Protein AF-A0A9N9NVL4-F1 (afdb_monomer)

Organism: NCBI:txid94023

Foldseek 3Di:
DLVLDLVSPPPDDDDDPDVVVVVVVVVVNLVNDDDDKDKDAQDQFDDDPVPPPVVRVVDDSVNVQVDPDPPGDHRMDIDD

Solvent-accessible surface area (backbone atoms only — not comparable to full-atom values): 5420 Å² total; per-residue (Å²): 126,71,89,80,40,66,79,70,50,74,87,55,88,87,86,68,99,44,70,74,58,46,52,55,50,52,54,52,49,61,71,68,50,85,80,71,77,48,77,47,69,60,76,90,75,70,87,60,94,80,72,55,70,73,61,52,71,72,55,55,65,68,58,64,48,64,54,86,52,91,93,57,74,55,41,62,46,76,47,118

Radius of gyration: 17.56 Å; Cα contacts (8 Å, |Δi|>4): 48; chains: 1; bounding box: 38×27×45 Å

Secondary structure (DSSP, 8-state):
-GGG-HHHHHT-----S-HHHHHHHHHHHHHHSSSPPEEEES-SS---TT--HHHHTSS-HHHHHH---TTSPPSEEEE-

Mean predicted aligned error: 10.08 Å

Sequence (80 aa):
ENSDNMNYMIDRAILTPKNDKVKKISDLIMNWLPGEVYTYYSTDSIGLEDGNVKQSQLYFLEFLRSLKICGLPPDKLKLK

pLDDT: mean 76.49, std 11.09, range [49.56, 90.69]

Structure (mmCIF, N/CA/C/O backbone):
data_AF-A0A9N9NVL4-F1
#
_entry.id   AF-A0A9N9NVL4-F1
#
loop_
_atom_site.group_PDB
_atom_site.id
_atom_site.type_symbol
_atom_site.label_atom_id
_atom_site.label_alt_id
_atom_site.label_comp_id
_atom_site.label_asym_id
_atom_site.label_entity_id
_atom_site.label_seq_id
_atom_site.pdbx_PDB_ins_code
_atom_site.Cartn_x
_atom_site.Cartn_y
_atom_site.Cartn_z
_atom_site.occupancy
_atom_site.B_iso_or_equiv
_atom_site.auth_seq_id
_atom_site.auth_comp_id
_atom_site.auth_asym_id
_atom_site.auth_atom_id
_atom_site.pdbx_PDB_model_num
ATOM 1 N N . GLU A 1 1 ? 14.248 -13.547 -15.721 1.00 49.56 1 GLU A N 1
ATOM 2 C CA . GLU A 1 1 ? 14.802 -12.540 -16.654 1.00 49.56 1 GLU A CA 1
ATOM 3 C C . GLU A 1 1 ? 13.960 -11.265 -16.757 1.00 49.56 1 GLU A C 1
ATOM 5 O O . GLU A 1 1 ? 14.535 -10.203 -16.604 1.00 49.56 1 GLU A O 1
ATOM 10 N N . ASN A 1 2 ? 12.626 -11.303 -16.895 1.00 58.34 2 ASN A N 1
ATOM 11 C CA . ASN A 1 2 ? 11.817 -10.060 -16.911 1.00 58.34 2 ASN A CA 1
ATOM 12 C C . ASN A 1 2 ? 11.415 -9.501 -15.535 1.00 58.34 2 ASN A C 1
ATOM 14 O O . ASN A 1 2 ? 10.943 -8.371 -15.457 1.00 58.34 2 ASN A O 1
ATOM 18 N N . SER A 1 3 ? 11.562 -10.279 -14.460 1.00 58.44 3 SER A N 1
ATOM 19 C CA . SER A 1 3 ? 11.189 -9.859 -13.104 1.00 58.44 3 SER A CA 1
ATOM 20 C C . SER A 1 3 ? 12.076 -8.763 -12.544 1.00 58.44 3 SER A C 1
ATOM 22 O O . SER A 1 3 ? 11.615 -8.116 -11.621 1.00 58.44 3 SER A O 1
ATOM 24 N N . ASP A 1 4 ? 13.294 -8.587 -13.080 1.00 63.31 4 ASP A N 1
ATOM 25 C CA . ASP A 1 4 ? 14.285 -7.641 -12.559 1.00 63.31 4 ASP A CA 1
ATOM 26 C C . ASP A 1 4 ? 14.387 -6.329 -13.360 1.00 63.31 4 ASP A C 1
ATOM 28 O O . ASP A 1 4 ? 15.084 -5.391 -12.978 1.00 63.31 4 ASP A O 1
ATOM 32 N N . ASN A 1 5 ? 13.653 -6.229 -14.471 1.00 73.12 5 ASN A N 1
ATOM 33 C CA . ASN A 1 5 ? 13.643 -5.034 -15.303 1.00 73.12 5 ASN A CA 1
ATOM 34 C C . ASN A 1 5 ? 12.497 -4.099 -14.890 1.00 73.12 5 ASN A C 1
ATOM 36 O O . ASN A 1 5 ? 11.336 -4.334 -15.214 1.00 73.12 5 ASN A O 1
ATOM 40 N N . MET A 1 6 ? 12.817 -3.011 -14.192 1.00 71.56 6 MET A N 1
ATOM 41 C CA . MET A 1 6 ? 11.818 -2.029 -13.762 1.00 71.56 6 MET A CA 1
ATOM 42 C C . MET A 1 6 ? 11.078 -1.384 -14.945 1.00 71.56 6 MET A C 1
ATOM 44 O O . MET A 1 6 ? 9.856 -1.255 -14.902 1.00 71.56 6 MET A O 1
ATOM 48 N N . ASN A 1 7 ? 11.786 -1.063 -16.035 1.00 77.69 7 ASN A N 1
ATOM 49 C CA . ASN A 1 7 ? 11.179 -0.478 -17.238 1.00 77.69 7 ASN A CA 1
ATOM 50 C C . ASN A 1 7 ? 10.158 -1.421 -17.884 1.00 77.69 7 ASN A C 1
ATOM 52 O O . ASN A 1 7 ? 9.208 -0.973 -18.514 1.00 77.69 7 ASN A O 1
ATOM 56 N N . TYR A 1 8 ? 10.308 -2.733 -17.686 1.00 78.44 8 TYR A N 1
ATOM 57 C CA . TYR A 1 8 ? 9.336 -3.710 -18.162 1.00 78.44 8 TYR A CA 1
ATOM 58 C C . TYR A 1 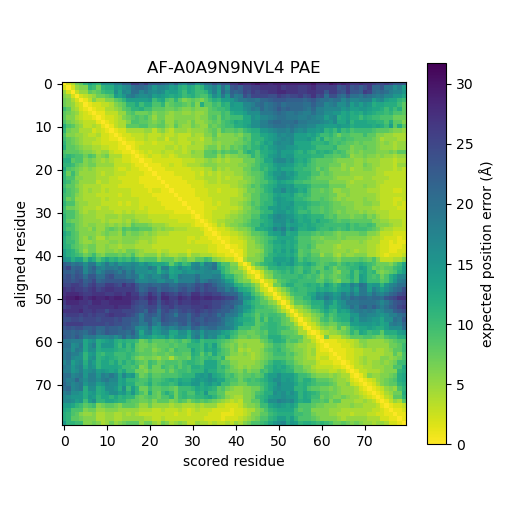8 ? 7.981 -3.603 -17.441 1.00 78.44 8 TYR A C 1
ATOM 60 O O . TYR A 1 8 ? 6.964 -3.993 -18.020 1.00 78.44 8 TYR A O 1
ATOM 68 N N . MET A 1 9 ? 7.950 -3.098 -16.200 1.00 76.75 9 MET A N 1
ATOM 69 C CA . MET A 1 9 ? 6.732 -3.013 -15.385 1.00 76.75 9 MET A CA 1
ATOM 70 C C . MET A 1 9 ? 5.984 -1.680 -15.502 1.00 76.75 9 MET A C 1
ATOM 72 O O . MET A 1 9 ? 4.780 -1.673 -15.262 1.00 76.75 9 MET A O 1
ATOM 76 N N . ILE A 1 10 ? 6.655 -0.588 -15.887 1.00 79.56 10 ILE A N 1
ATOM 77 C CA . ILE A 1 10 ? 6.074 0.771 -15.901 1.00 79.56 10 ILE A CA 1
ATOM 78 C C . ILE A 1 10 ? 4.829 0.864 -16.802 1.00 79.56 10 ILE A C 1
ATOM 80 O O . ILE A 1 10 ? 3.842 1.481 -16.413 1.00 79.56 10 ILE A O 1
ATOM 84 N N . ASP A 1 11 ? 4.825 0.176 -17.945 1.00 82.69 11 ASP A N 1
ATOM 85 C CA . ASP A 1 11 ? 3.735 0.262 -18.931 1.00 82.69 11 ASP A CA 1
ATOM 86 C C . ASP A 1 11 ? 2.671 -0.843 -18.789 1.00 82.69 11 ASP A C 1
ATOM 88 O O . ASP A 1 11 ? 1.888 -1.091 -19.711 1.00 82.69 11 ASP A O 1
ATOM 92 N N . ARG A 1 12 ? 2.639 -1.569 -17.662 1.00 83.50 12 ARG A N 1
ATOM 93 C CA . ARG A 1 12 ? 1.770 -2.748 -17.501 1.00 83.50 12 ARG A CA 1
ATOM 94 C C . ARG A 1 12 ? 0.794 -2.614 -16.343 1.00 83.50 12 ARG A C 1
ATOM 96 O O . ARG A 1 12 ? 1.159 -2.272 -15.225 1.00 83.50 12 ARG A O 1
ATOM 103 N N . ALA A 1 13 ? -0.445 -3.032 -16.592 1.00 86.19 13 ALA A N 1
ATOM 104 C CA . ALA A 1 13 ? -1.435 -3.257 -15.547 1.00 86.19 13 ALA A CA 1
ATOM 105 C C . ALA A 1 13 ? -1.371 -4.708 -15.046 1.00 86.19 13 ALA A C 1
ATOM 107 O O . ALA A 1 13 ? -1.386 -5.651 -15.840 1.00 86.19 13 ALA A O 1
ATOM 108 N N . ILE A 1 14 ? -1.351 -4.895 -13.724 1.00 85.94 14 ILE A N 1
ATOM 109 C CA . ILE A 1 14 ? -1.478 -6.215 -13.095 1.00 85.94 14 ILE A CA 1
ATOM 110 C C . ILE A 1 14 ? -2.896 -6.359 -12.550 1.00 85.94 14 ILE A C 1
ATOM 112 O O . ILE A 1 14 ? -3.298 -5.660 -11.622 1.00 85.94 14 ILE A O 1
ATOM 116 N N . LEU A 1 15 ? -3.648 -7.297 -13.119 1.00 89.19 15 LEU A N 1
ATOM 117 C CA . LEU A 1 15 ? -5.025 -7.588 -12.736 1.00 89.19 15 LEU A CA 1
ATOM 118 C C . LEU A 1 15 ? -5.057 -8.868 -11.905 1.00 89.19 15 LEU A C 1
ATOM 120 O O . LEU A 1 15 ? -4.551 -9.907 -12.328 1.00 89.19 15 LEU A O 1
ATOM 124 N N . THR A 1 16 ? -5.676 -8.812 -10.726 1.00 89.62 16 THR A N 1
ATOM 125 C CA . THR A 1 16 ? -5.957 -10.017 -9.938 1.00 89.62 16 THR A CA 1
ATOM 126 C C . THR A 1 16 ? -7.408 -10.009 -9.466 1.00 89.62 16 THR A C 1
ATOM 128 O O . THR A 1 16 ? -7.941 -8.939 -9.178 1.00 89.62 16 THR A O 1
ATOM 131 N N . PRO A 1 17 ? -8.055 -11.181 -9.346 1.00 88.88 17 PRO A N 1
ATOM 132 C CA . PRO A 1 17 ? -9.464 -11.260 -8.963 1.00 88.88 17 PRO A CA 1
ATOM 133 C C . PRO A 1 17 ? -9.723 -10.931 -7.485 1.00 88.88 17 PRO A C 1
ATOM 135 O O . PRO A 1 17 ? -10.879 -10.831 -7.087 1.00 88.88 17 PRO A O 1
ATOM 138 N N . LYS A 1 18 ? -8.681 -10.801 -6.648 1.00 90.44 18 LYS A N 1
ATOM 139 C CA . LYS A 1 18 ? -8.835 -10.534 -5.214 1.00 90.44 18 LYS A CA 1
ATOM 140 C C . LYS A 1 18 ? -7.933 -9.397 -4.731 1.00 90.44 18 LYS A C 1
ATOM 142 O O . LYS A 1 18 ? -6.722 -9.408 -4.948 1.00 90.44 18 LYS A O 1
ATOM 147 N N . ASN A 1 19 ? -8.514 -8.471 -3.971 1.00 84.62 19 ASN A N 1
ATOM 148 C CA . ASN A 1 19 ? -7.823 -7.285 -3.448 1.00 84.62 19 ASN A CA 1
ATOM 149 C C . ASN A 1 19 ? -6.685 -7.610 -2.462 1.00 84.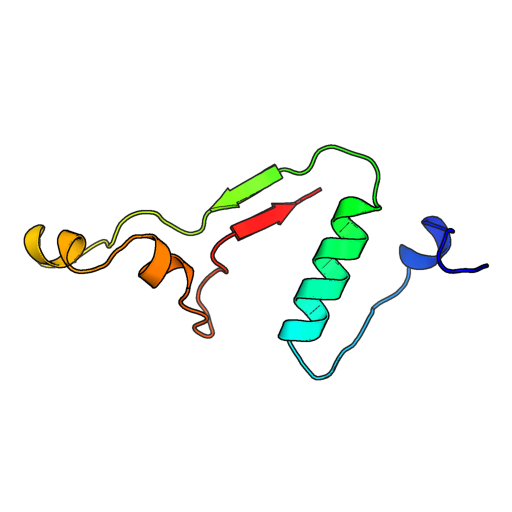62 19 ASN A C 1
ATOM 151 O O . ASN A 1 19 ? -5.733 -6.842 -2.336 1.00 84.62 19 ASN A O 1
ATOM 155 N N . ASP A 1 20 ? -6.743 -8.751 -1.768 1.00 86.12 20 ASP A N 1
ATOM 156 C CA . ASP A 1 20 ? -5.663 -9.210 -0.885 1.00 86.12 20 ASP A CA 1
ATOM 157 C C . ASP A 1 20 ? -4.381 -9.534 -1.668 1.00 86.12 20 ASP A C 1
ATOM 159 O O . ASP A 1 20 ? -3.276 -9.267 -1.188 1.00 86.12 20 ASP A O 1
ATOM 163 N N . LYS A 1 21 ? -4.520 -10.073 -2.885 1.00 88.88 21 LYS A N 1
ATOM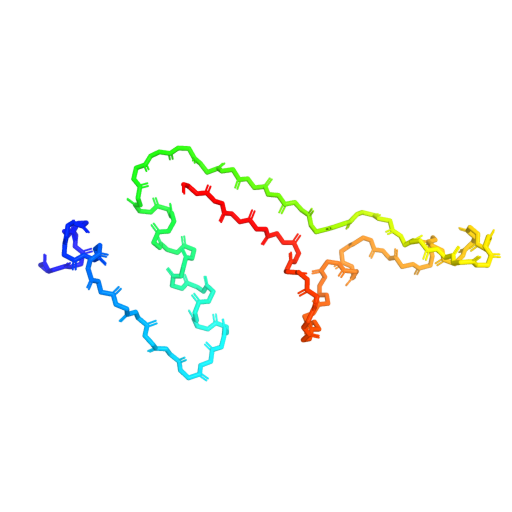 164 C CA . LYS A 1 21 ? -3.403 -10.326 -3.799 1.00 88.88 21 LYS A CA 1
ATOM 165 C C . LYS A 1 21 ? -2.880 -9.030 -4.406 1.00 88.88 21 LYS A C 1
ATOM 167 O O . LYS A 1 21 ? -1.665 -8.845 -4.396 1.00 88.88 21 LYS A O 1
ATOM 172 N N . VAL A 1 22 ? -3.769 -8.119 -4.820 1.00 87.50 22 VAL A N 1
ATOM 173 C CA . VAL A 1 22 ? -3.382 -6.770 -5.280 1.00 87.50 22 VAL A CA 1
ATOM 174 C C . VAL A 1 22 ? -2.496 -6.086 -4.243 1.00 87.50 22 VAL A C 1
ATOM 176 O O . VAL A 1 22 ? -1.406 -5.638 -4.579 1.00 87.50 22 VAL A O 1
ATOM 179 N N . LYS A 1 23 ? -2.902 -6.083 -2.965 1.00 85.88 23 LYS A N 1
ATOM 180 C CA . LYS A 1 23 ? -2.140 -5.411 -1.903 1.00 85.88 23 LYS A CA 1
ATOM 181 C C . LYS A 1 23 ? -0.714 -5.955 -1.764 1.00 85.88 23 LYS A C 1
ATOM 183 O O . LYS A 1 23 ? 0.228 -5.175 -1.684 1.00 85.88 23 LYS A O 1
ATOM 188 N N . LYS A 1 24 ? -0.549 -7.283 -1.795 1.00 88.56 24 LYS A N 1
ATOM 189 C CA . LYS A 1 24 ? 0.775 -7.930 -1.734 1.00 88.56 24 LYS A CA 1
ATOM 190 C C . LYS A 1 24 ? 1.657 -7.544 -2.920 1.00 88.56 24 LYS A C 1
ATOM 192 O O . LYS A 1 24 ? 2.839 -7.289 -2.731 1.00 88.56 24 LYS A O 1
ATOM 197 N N . ILE A 1 25 ? 1.086 -7.500 -4.123 1.00 89.12 25 ILE A N 1
ATOM 198 C CA . ILE A 1 25 ? 1.821 -7.147 -5.342 1.00 89.12 25 ILE A CA 1
ATOM 199 C C . ILE A 1 25 ? 2.204 -5.663 -5.329 1.00 89.12 25 ILE A C 1
ATOM 201 O O . ILE A 1 25 ? 3.363 -5.345 -5.575 1.00 89.12 25 ILE A O 1
ATOM 205 N N . SER A 1 26 ? 1.286 -4.760 -4.973 1.00 87.06 26 SER A N 1
ATOM 206 C CA . SER A 1 26 ? 1.598 -3.330 -4.847 1.00 87.06 26 SER A CA 1
ATOM 207 C C . SER A 1 26 ? 2.676 -3.057 -3.796 1.00 87.06 26 SER A C 1
ATOM 209 O O . SER A 1 26 ? 3.562 -2.250 -4.055 1.00 87.06 26 SER A O 1
ATOM 211 N N . ASP A 1 27 ? 2.649 -3.737 -2.643 1.00 88.50 27 ASP A N 1
ATOM 212 C CA . ASP A 1 27 ? 3.705 -3.613 -1.627 1.00 88.50 27 ASP A CA 1
ATOM 213 C C . ASP A 1 27 ? 5.074 -4.091 -2.157 1.00 88.50 27 ASP A C 1
ATOM 215 O O . ASP A 1 27 ? 6.091 -3.456 -1.879 1.00 88.50 27 ASP A O 1
ATOM 219 N N . LEU A 1 28 ? 5.111 -5.176 -2.943 1.00 88.25 28 LEU A N 1
ATOM 220 C CA . LEU A 1 28 ? 6.342 -5.657 -3.582 1.00 88.25 28 LEU A CA 1
ATOM 221 C C . LEU A 1 28 ? 6.892 -4.633 -4.578 1.00 88.25 28 LEU A C 1
ATOM 223 O O . LEU A 1 28 ? 8.065 -4.287 -4.495 1.00 88.25 28 LEU A O 1
ATOM 227 N N . ILE A 1 29 ? 6.043 -4.110 -5.466 1.00 86.38 29 ILE A N 1
ATOM 228 C CA . ILE A 1 29 ? 6.434 -3.100 -6.461 1.00 86.38 29 ILE A CA 1
ATOM 229 C C . ILE A 1 29 ? 6.932 -1.829 -5.764 1.00 86.38 29 ILE A C 1
ATOM 231 O O . ILE A 1 29 ? 7.986 -1.313 -6.121 1.00 86.38 29 ILE A O 1
ATOM 235 N N . MET A 1 30 ? 6.244 -1.364 -4.718 1.00 87.69 30 MET A N 1
ATOM 236 C CA . MET A 1 30 ? 6.661 -0.193 -3.936 1.00 87.69 30 MET A CA 1
ATOM 237 C C . MET A 1 30 ? 8.062 -0.337 -3.332 1.00 87.69 30 MET A C 1
ATOM 239 O O . MET A 1 30 ? 8.830 0.625 -3.335 1.00 87.69 30 MET A O 1
ATOM 243 N N . ASN A 1 31 ? 8.418 -1.523 -2.833 1.00 85.19 31 ASN A N 1
ATOM 244 C CA . ASN A 1 31 ? 9.765 -1.782 -2.310 1.00 85.19 31 ASN A CA 1
ATOM 245 C C . ASN A 1 31 ? 10.828 -1.819 -3.412 1.00 85.19 31 ASN A C 1
ATOM 247 O O . ASN A 1 31 ? 12.007 -1.622 -3.135 1.00 85.19 31 ASN A O 1
ATOM 251 N N . TRP A 1 32 ? 10.409 -2.107 -4.638 1.00 83.50 32 TRP A N 1
ATOM 252 C CA . TRP A 1 32 ? 11.295 -2.382 -5.753 1.00 83.50 32 TRP A CA 1
ATOM 253 C C . TRP A 1 32 ? 11.595 -1.137 -6.600 1.00 83.50 32 TRP A C 1
ATOM 255 O O . TRP A 1 32 ? 12.695 -0.997 -7.128 1.00 83.50 32 TRP A O 1
ATOM 265 N N . LEU A 1 33 ? 10.657 -0.186 -6.661 1.00 83.75 33 LEU A N 1
ATOM 266 C CA . LEU A 1 33 ? 10.884 1.137 -7.246 1.00 83.75 33 LEU A CA 1
ATOM 267 C C . LEU A 1 33 ? 11.962 1.907 -6.448 1.00 83.75 33 LEU A C 1
ATOM 269 O O . LEU A 1 33 ? 11.964 1.839 -5.221 1.00 83.75 33 LEU A O 1
ATOM 273 N N . PRO A 1 34 ? 12.859 2.684 -7.073 1.00 83.69 34 PRO A N 1
ATOM 274 C CA . PRO A 1 34 ? 13.732 3.622 -6.372 1.00 83.69 34 PRO A CA 1
ATOM 275 C C . PRO A 1 34 ? 12.929 4.810 -5.811 1.00 83.69 34 PRO A C 1
ATOM 277 O O . PRO A 1 34 ? 11.819 5.085 -6.258 1.00 83.69 34 PRO A O 1
ATOM 280 N N . GLY A 1 35 ? 13.489 5.513 -4.824 1.00 86.94 35 GLY A N 1
ATOM 281 C CA . GLY A 1 35 ? 12.867 6.685 -4.191 1.00 86.94 35 GLY A CA 1
ATOM 282 C C . GLY A 1 35 ? 12.337 6.431 -2.777 1.00 86.94 35 GLY A C 1
ATOM 283 O O . GLY A 1 35 ? 12.259 5.288 -2.312 1.00 86.94 35 GLY A O 1
ATOM 284 N N . GLU A 1 36 ? 11.998 7.515 -2.082 1.00 90.69 36 GLU A N 1
ATOM 285 C CA . GLU A 1 36 ? 11.480 7.482 -0.711 1.00 90.69 36 GLU A CA 1
ATOM 286 C C . GLU A 1 36 ? 10.000 7.090 -0.680 1.00 90.69 36 GLU A C 1
ATOM 288 O O . GLU A 1 36 ? 9.207 7.567 -1.483 1.00 90.69 36 GLU A O 1
ATOM 293 N N . VAL A 1 37 ? 9.616 6.221 0.263 1.00 90.44 37 VAL A N 1
ATOM 294 C CA . VAL A 1 37 ? 8.205 5.888 0.511 1.00 90.44 37 VAL A CA 1
ATOM 295 C C . VAL A 1 37 ? 7.627 6.863 1.530 1.00 90.44 37 VAL A C 1
ATOM 297 O O . VAL A 1 37 ? 8.071 6.884 2.678 1.00 90.44 37 VAL A O 1
ATOM 300 N N . TYR A 1 38 ? 6.549 7.553 1.171 1.00 90.19 38 TYR A N 1
ATOM 301 C CA . TYR A 1 38 ? 5.740 8.325 2.113 1.00 90.19 38 TYR A CA 1
ATOM 302 C C . TYR A 1 38 ? 4.544 7.494 2.575 1.00 90.19 38 TYR A C 1
ATOM 304 O O . TYR A 1 38 ? 3.784 6.974 1.759 1.00 90.19 38 TYR A O 1
ATOM 312 N 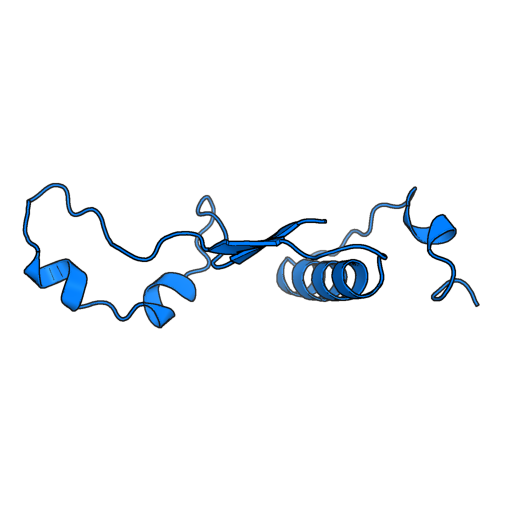N . THR A 1 39 ? 4.380 7.335 3.890 1.00 88.69 39 THR A N 1
ATOM 313 C CA . THR A 1 39 ? 3.267 6.573 4.477 1.00 88.69 39 THR A CA 1
ATOM 314 C C . THR A 1 39 ? 2.304 7.510 5.195 1.00 88.69 39 THR A C 1
ATOM 316 O O . THR A 1 39 ? 2.697 8.200 6.131 1.00 88.69 39 THR A O 1
ATOM 319 N N . TYR A 1 40 ? 1.040 7.484 4.785 1.00 85.44 40 TYR A N 1
ATOM 320 C CA . TYR A 1 40 ? -0.066 8.240 5.367 1.00 85.44 40 TYR A CA 1
ATOM 321 C C . TYR A 1 40 ? -1.024 7.281 6.071 1.00 85.44 40 TYR A C 1
ATOM 323 O O . TYR A 1 40 ? -1.377 6.244 5.510 1.00 85.44 40 TYR A O 1
ATOM 331 N N . TYR A 1 41 ? -1.450 7.615 7.286 1.00 80.75 41 TYR A N 1
ATOM 332 C CA . TYR A 1 41 ? -2.373 6.796 8.075 1.00 80.75 41 TYR A CA 1
ATOM 333 C C . TYR A 1 41 ? -3.791 7.362 7.997 1.00 80.75 41 TYR A C 1
ATOM 335 O O . TYR A 1 41 ? -3.966 8.578 7.948 1.00 80.75 41 TYR A O 1
ATOM 343 N N . SER A 1 42 ? -4.793 6.480 7.942 1.00 74.12 42 SER A N 1
ATOM 344 C CA . SER A 1 42 ? -6.161 6.869 7.584 1.00 74.12 42 SER A CA 1
ATOM 345 C C . SER A 1 42 ? -6.848 7.756 8.614 1.00 74.12 42 SER A C 1
ATOM 347 O O . SER A 1 42 ? -7.474 8.713 8.181 1.00 74.12 42 SER A O 1
ATOM 349 N N . THR A 1 43 ? -6.750 7.486 9.923 1.00 67.75 43 THR A N 1
ATOM 350 C CA . THR A 1 43 ? -7.266 8.315 11.038 1.00 67.75 43 THR A CA 1
ATOM 351 C C . THR A 1 43 ? -6.919 7.647 12.383 1.00 67.75 43 THR A C 1
ATOM 353 O O . THR A 1 43 ? -6.920 6.419 12.468 1.00 67.75 43 THR A O 1
ATOM 356 N N . ASP A 1 44 ? -6.685 8.441 13.437 1.00 65.38 44 ASP A N 1
ATOM 357 C CA . ASP A 1 44 ? -6.384 7.957 14.800 1.00 65.38 44 ASP A CA 1
ATOM 358 C C . ASP A 1 44 ? -7.510 8.181 15.827 1.00 65.38 44 ASP A C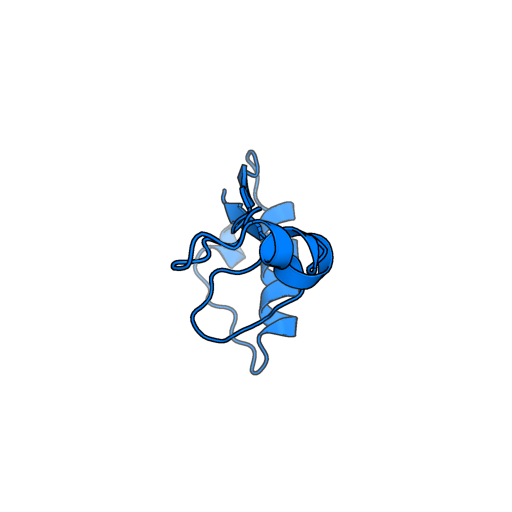 1
ATOM 360 O O . ASP A 1 44 ? -7.405 7.758 16.977 1.00 65.38 44 ASP A O 1
ATOM 364 N N . SER A 1 45 ? -8.599 8.849 15.445 1.00 61.88 45 SER A N 1
ATOM 365 C CA . SER A 1 45 ? -9.681 9.217 16.358 1.00 61.88 45 SER A CA 1
ATOM 366 C C . SER A 1 45 ? -11.063 9.091 15.721 1.00 61.88 45 SER A C 1
ATOM 368 O O . SER A 1 45 ? -11.259 9.317 14.531 1.00 61.88 45 SER A O 1
ATOM 370 N N . ILE A 1 46 ? -12.053 8.729 16.534 1.00 66.69 46 ILE A N 1
ATOM 371 C CA . ILE A 1 46 ? -13.456 8.713 16.115 1.00 66.69 46 ILE A CA 1
ATOM 372 C C . ILE A 1 46 ? -14.045 10.096 16.396 1.00 66.69 46 ILE A C 1
ATOM 374 O O . ILE A 1 46 ? -14.082 10.529 17.550 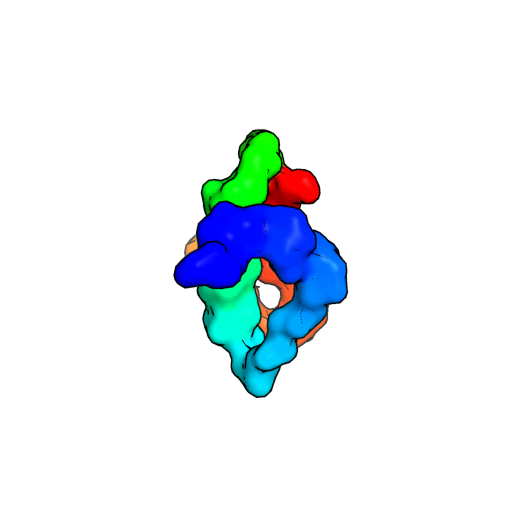1.00 66.69 46 ILE A O 1
ATOM 378 N N . GLY A 1 47 ? -14.524 10.774 15.352 1.00 60.09 47 GLY A N 1
ATOM 379 C CA . GLY A 1 47 ? -15.407 11.928 15.496 1.00 60.09 47 GLY A CA 1
ATOM 380 C C . GLY A 1 47 ? -16.800 11.438 15.873 1.00 60.09 47 GLY A C 1
ATOM 381 O O . GLY A 1 47 ? -17.515 10.912 15.028 1.00 60.09 47 GLY A O 1
ATOM 382 N N . LEU A 1 48 ? -17.165 11.543 17.149 1.00 62.47 48 LEU A N 1
ATOM 383 C CA . LEU A 1 48 ? -18.524 11.255 17.599 1.00 62.47 48 LEU A CA 1
ATOM 384 C C . LEU A 1 48 ? -19.324 12.554 17.544 1.00 62.47 48 LEU A C 1
ATOM 386 O O . LEU A 1 48 ? -19.011 13.489 18.281 1.00 62.47 48 LEU A O 1
ATOM 390 N N . GLU A 1 49 ? -20.342 12.601 16.684 1.00 61.78 49 GLU A N 1
ATOM 391 C CA . GLU A 1 49 ? -21.205 13.780 16.509 1.00 61.78 49 GLU A CA 1
ATOM 392 C C . GLU A 1 49 ? -21.929 14.187 17.811 1.00 61.78 49 GLU A C 1
ATOM 394 O O . GLU A 1 49 ? -22.231 15.360 17.996 1.00 61.78 49 GLU A O 1
ATOM 399 N N . ASP A 1 50 ? -22.084 13.266 18.773 1.00 60.50 50 ASP A N 1
ATOM 400 C CA . ASP A 1 50 ? -22.806 13.494 20.037 1.00 60.50 50 ASP A CA 1
ATOM 401 C C . ASP A 1 50 ? -21.925 13.861 21.252 1.00 60.50 50 ASP A C 1
ATOM 403 O O . ASP A 1 50 ? -22.366 13.776 22.399 1.00 60.50 50 ASP A O 1
ATOM 407 N N . GLY A 1 51 ? -20.654 14.241 21.068 1.00 55.41 51 GLY A N 1
ATOM 408 C CA . GLY A 1 51 ? -19.805 14.715 22.181 1.00 55.41 51 GLY A CA 1
ATOM 409 C C . GLY A 1 51 ? -19.507 13.664 23.267 1.00 55.41 51 GLY A C 1
ATOM 410 O O . GLY A 1 51 ? -18.956 13.976 24.325 1.00 55.41 51 GLY A O 1
ATOM 411 N N . ASN A 1 52 ? -19.834 12.395 23.012 1.00 58.62 52 ASN A N 1
ATOM 412 C CA . ASN A 1 52 ? -19.657 11.292 23.949 1.00 58.62 52 ASN A CA 1
ATOM 413 C C . ASN A 1 52 ? -18.218 10.753 23.886 1.00 58.62 52 ASN A C 1
ATOM 415 O O . ASN A 1 52 ? -17.962 9.627 23.467 1.00 58.62 52 ASN A O 1
ATOM 419 N N . VAL A 1 53 ? -17.256 11.559 24.347 1.00 58.53 53 VAL A N 1
ATOM 420 C CA . VAL A 1 53 ? -15.804 11.258 24.380 1.00 58.53 53 VAL A CA 1
ATOM 421 C C . VAL A 1 53 ? -15.474 9.904 25.044 1.00 58.53 53 VAL A C 1
ATOM 423 O O . VAL A 1 53 ? -14.420 9.324 24.810 1.00 58.53 53 VAL A O 1
ATOM 426 N N . LYS A 1 54 ? -16.385 9.338 25.844 1.00 57.59 54 LYS A N 1
ATOM 427 C CA . LYS A 1 54 ? -16.221 8.006 26.446 1.00 57.59 54 LYS A CA 1
ATOM 428 C C . LYS A 1 54 ? -16.295 6.859 25.431 1.00 57.59 54 LYS A C 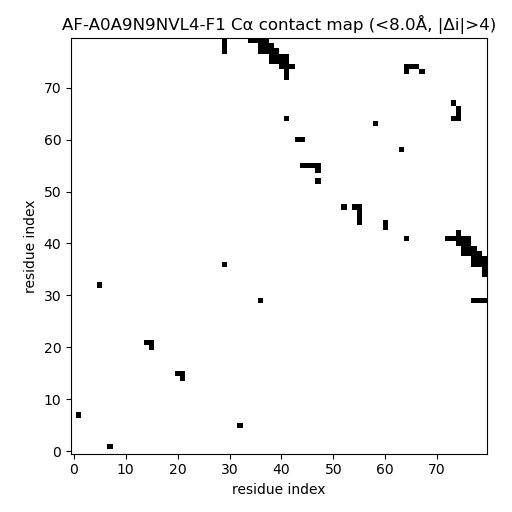1
ATOM 430 O O . LYS A 1 54 ? -15.664 5.835 25.656 1.00 57.59 54 LYS A O 1
ATOM 435 N N . GLN A 1 55 ? -17.035 7.005 24.329 1.00 56.78 55 GLN A N 1
ATOM 436 C CA . GLN A 1 55 ? -17.170 5.945 23.321 1.00 56.78 55 GLN A CA 1
ATOM 437 C C . GLN A 1 55 ? -15.949 5.846 22.396 1.00 56.78 55 GLN A C 1
ATOM 439 O O . GLN A 1 55 ? -15.635 4.756 21.925 1.00 56.78 55 GLN A O 1
ATOM 444 N N . SER A 1 56 ? -15.208 6.938 22.181 1.00 58.59 56 SER A N 1
ATOM 445 C CA . SER A 1 56 ? -13.974 6.908 21.384 1.00 58.59 56 SER A CA 1
ATOM 446 C C . SER A 1 56 ? -12.840 6.143 22.080 1.00 58.59 56 SER A C 1
ATOM 448 O O . SER A 1 56 ? -11.962 5.623 21.403 1.00 58.59 56 SER A O 1
ATOM 450 N N . GLN A 1 57 ? -12.894 5.991 23.410 1.00 61.41 57 GLN A N 1
ATOM 451 C CA . GLN A 1 57 ? -11.973 5.155 24.193 1.00 61.41 57 GLN A CA 1
ATOM 452 C C . GLN A 1 57 ? -12.336 3.659 24.198 1.00 61.41 57 GLN A C 1
ATOM 454 O O . GLN A 1 57 ? -11.527 2.844 24.638 1.00 61.41 57 GLN A O 1
ATOM 459 N N . LEU A 1 58 ? -13.531 3.277 23.726 1.00 65.94 58 LEU A N 1
ATOM 460 C CA . LEU A 1 58 ? -13.971 1.873 23.709 1.00 65.94 58 LEU A CA 1
ATOM 461 C C . LEU A 1 58 ? -13.348 1.064 22.566 1.00 65.94 58 LEU A C 1
ATOM 463 O O . LEU A 1 58 ? -13.362 -0.166 22.609 1.00 65.94 58 LEU A O 1
ATOM 467 N N . TYR A 1 59 ? -12.802 1.736 21.553 1.00 68.75 59 TYR A N 1
ATOM 468 C CA . TYR A 1 59 ? -12.217 1.093 20.384 1.00 68.75 59 TYR A CA 1
ATOM 469 C C . TYR A 1 59 ? -10.716 1.332 20.350 1.00 68.75 59 TYR A C 1
ATOM 471 O O . TYR A 1 59 ? -10.247 2.464 20.267 1.00 68.75 59 TYR A O 1
ATOM 479 N N . PHE A 1 60 ? -9.953 0.243 20.398 1.00 73.50 60 PHE A N 1
ATOM 480 C CA . PHE A 1 60 ? -8.508 0.322 20.258 1.00 73.50 60 PHE A CA 1
ATOM 481 C C . PHE A 1 60 ? -8.133 0.747 18.834 1.00 73.50 60 PHE A C 1
ATOM 483 O O . PHE A 1 60 ? -8.758 0.326 17.858 1.00 73.50 60 PHE A O 1
ATOM 490 N N . LEU A 1 61 ? -7.079 1.549 18.711 1.00 73.88 61 LEU A N 1
ATOM 491 C CA . LEU A 1 61 ? -6.613 2.097 17.439 1.00 73.88 61 LEU A CA 1
ATOM 492 C C . LEU A 1 61 ? -6.360 1.002 16.389 1.00 73.88 61 LEU A C 1
ATOM 494 O O . LEU A 1 61 ? -6.750 1.142 15.233 1.00 73.88 61 LEU A O 1
ATOM 498 N N . GLU A 1 62 ? -5.763 -0.125 16.795 1.00 74.31 62 GLU A N 1
ATOM 499 C CA . GLU A 1 62 ? -5.513 -1.247 15.881 1.00 74.31 62 GLU A CA 1
ATOM 500 C C . GLU A 1 62 ? -6.801 -1.914 15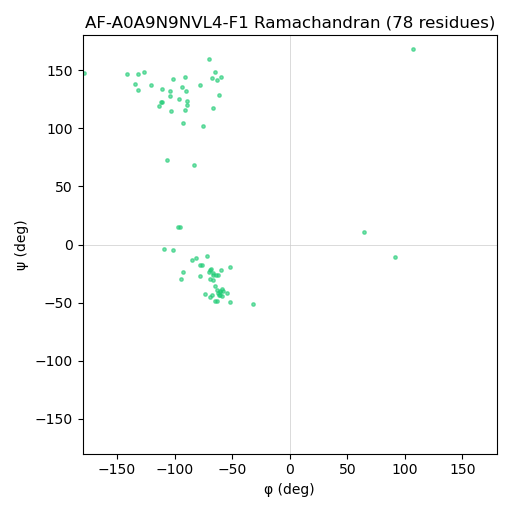.396 1.00 74.31 62 GLU A C 1
ATOM 502 O O . GLU A 1 62 ? -6.844 -2.389 14.264 1.00 74.31 62 GLU A O 1
ATOM 507 N N . PHE A 1 63 ? -7.868 -1.914 16.203 1.00 77.44 63 PHE A N 1
ATOM 508 C CA . PHE A 1 63 ? -9.165 -2.419 15.759 1.00 77.44 63 PHE A CA 1
ATOM 509 C C . PHE A 1 63 ? -9.723 -1.540 14.640 1.00 77.44 63 PHE A C 1
ATOM 511 O O . PHE A 1 63 ? -10.072 -2.066 13.585 1.00 77.44 63 PHE A O 1
ATOM 518 N N . LEU A 1 64 ? -9.724 -0.217 14.822 1.00 76.19 64 LEU A N 1
ATOM 519 C CA . LEU A 1 64 ? -10.195 0.729 13.803 1.00 76.19 64 LEU A CA 1
ATOM 520 C C . LEU A 1 64 ? -9.380 0.622 12.513 1.00 76.19 64 LEU A C 1
ATOM 522 O O . LEU A 1 64 ? -9.941 0.534 11.424 1.00 76.19 64 LEU A O 1
ATOM 526 N N . ARG A 1 65 ? -8.058 0.519 12.650 1.00 73.06 65 ARG A N 1
ATOM 527 C CA . ARG A 1 65 ? -7.124 0.304 11.541 1.00 73.06 65 ARG A CA 1
ATOM 528 C C . ARG A 1 65 ? -7.286 -1.069 10.871 1.00 73.06 65 ARG A C 1
ATOM 530 O O . ARG A 1 65 ? -6.978 -1.229 9.694 1.00 73.06 65 ARG A O 1
ATOM 537 N N . SER A 1 66 ? -7.810 -2.077 11.567 1.00 76.06 66 SER A N 1
ATOM 538 C CA . SER A 1 66 ? -8.065 -3.399 10.974 1.00 76.06 66 SER A CA 1
ATOM 539 C C . SER A 1 66 ? -9.302 -3.438 10.066 1.00 76.06 66 SER A C 1
ATOM 541 O O . SER A 1 66 ? -9.433 -4.359 9.249 1.00 76.06 66 SER A O 1
ATOM 543 N N . LEU A 1 67 ? -10.197 -2.449 10.179 1.00 77.81 67 LEU A N 1
ATOM 544 C CA . LEU A 1 67 ? -11.447 -2.402 9.431 1.00 77.81 67 LEU A CA 1
ATOM 545 C C . LEU A 1 67 ? -11.173 -2.216 7.934 1.00 77.81 67 LEU A C 1
ATOM 547 O O . LEU A 1 67 ? -10.636 -1.210 7.480 1.00 77.81 67 LEU A O 1
ATOM 551 N N . LYS A 1 68 ? -11.582 -3.207 7.138 1.00 73.69 68 LYS A N 1
ATOM 552 C CA . LYS A 1 68 ? -11.547 -3.161 5.670 1.00 73.69 68 LYS A CA 1
ATOM 553 C C . LYS A 1 68 ? -12.966 -2.997 5.146 1.00 73.69 68 LYS A C 1
ATOM 555 O O . LYS A 1 68 ? -13.568 -3.950 4.657 1.00 73.69 68 LYS A O 1
ATOM 560 N N . ILE A 1 69 ? -13.508 -1.797 5.311 1.00 75.69 69 ILE A N 1
ATOM 561 C CA . ILE A 1 69 ? -14.867 -1.455 4.884 1.00 75.69 69 ILE A CA 1
ATOM 562 C C . ILE A 1 69 ? -14.799 -0.854 3.477 1.00 75.69 69 ILE A C 1
ATOM 564 O O . ILE A 1 69 ? -13.934 -0.029 3.185 1.00 75.69 69 ILE A O 1
ATOM 568 N N . CYS A 1 70 ? -15.700 -1.278 2.589 1.00 71.06 70 CYS A N 1
ATOM 569 C CA . CYS A 1 70 ? -15.798 -0.691 1.253 1.00 71.06 70 CYS A CA 1
ATOM 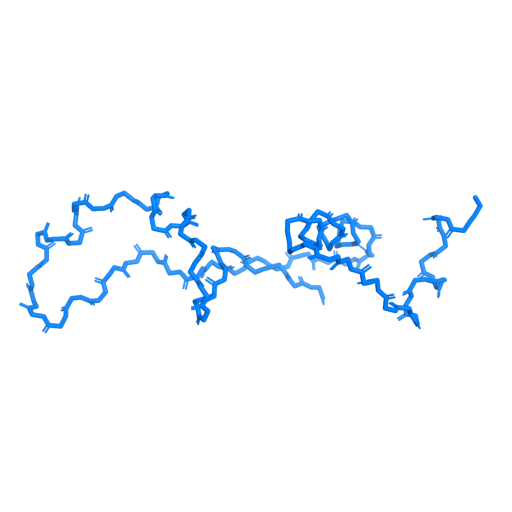570 C C . CYS A 1 70 ? -16.135 0.803 1.360 1.00 71.06 70 CYS A C 1
ATOM 572 O O . CYS A 1 70 ? -17.087 1.170 2.040 1.00 71.06 70 CYS A O 1
ATOM 574 N N . GLY A 1 71 ? -15.361 1.652 0.684 1.00 71.88 71 GLY A N 1
ATOM 575 C CA . GLY A 1 71 ? -15.552 3.106 0.694 1.00 71.88 71 GLY A CA 1
ATOM 576 C C . GLY A 1 71 ? -14.772 3.858 1.776 1.00 71.88 71 GLY A C 1
ATOM 577 O O . GLY A 1 71 ? -14.681 5.078 1.681 1.00 71.88 71 GLY A O 1
ATOM 578 N N . LEU A 1 72 ? -14.156 3.170 2.747 1.00 73.38 72 LEU A N 1
ATOM 579 C CA . LEU A 1 72 ? -13.208 3.802 3.669 1.00 73.38 72 LEU A CA 1
ATOM 580 C C . LEU A 1 72 ? -11.771 3.711 3.135 1.00 73.38 72 LEU A C 1
ATOM 582 O O . LEU A 1 72 ? -11.404 2.699 2.523 1.00 73.38 72 LEU A O 1
ATOM 586 N N . PRO A 1 73 ? -10.941 4.747 3.366 1.00 68.69 73 PRO A N 1
ATOM 587 C CA . PRO A 1 73 ? -9.526 4.678 3.044 1.00 68.69 73 PRO A CA 1
ATOM 588 C C . PRO A 1 73 ? -8.860 3.530 3.820 1.00 68.69 73 PRO A C 1
ATOM 590 O O . PRO A 1 73 ? -9.224 3.252 4.965 1.00 68.69 73 PRO A O 1
ATOM 593 N N . PRO A 1 74 ? -7.887 2.833 3.211 1.00 72.06 74 PRO A N 1
ATOM 594 C CA . PRO A 1 74 ? -7.156 1.779 3.896 1.00 72.06 74 PRO A CA 1
ATOM 595 C C . PRO A 1 74 ? -6.348 2.361 5.060 1.00 72.06 74 PRO A C 1
ATOM 597 O O . PRO A 1 74 ? -5.819 3.459 4.936 1.00 72.06 74 PRO A O 1
ATOM 600 N N . ASP A 1 75 ? -6.171 1.573 6.126 1.00 77.19 75 ASP A N 1
ATOM 601 C CA . ASP A 1 75 ? -5.350 1.874 7.316 1.00 77.19 75 ASP A CA 1
ATOM 602 C C . ASP A 1 75 ? -4.122 2.751 7.040 1.00 77.19 75 ASP A C 1
ATOM 604 O O . ASP A 1 75 ? -3.913 3.787 7.669 1.00 77.19 75 ASP A O 1
ATOM 608 N N . LYS A 1 76 ? -3.343 2.336 6.039 1.00 83.62 76 LYS A N 1
ATOM 609 C CA . LYS A 1 76 ? -2.162 3.036 5.564 1.00 83.62 76 LYS A CA 1
ATOM 610 C C . LYS A 1 76 ? -2.147 3.114 4.047 1.00 83.62 76 LYS A C 1
ATOM 612 O O . LYS A 1 76 ? -2.400 2.115 3.360 1.00 83.62 76 LYS A O 1
ATOM 617 N N . LEU A 1 77 ? -1.763 4.278 3.552 1.00 85.69 77 LEU A N 1
ATOM 618 C CA . LEU A 1 77 ? -1.485 4.566 2.157 1.00 85.69 77 LEU A CA 1
ATOM 619 C C . LEU A 1 77 ? 0.014 4.826 2.009 1.00 85.69 77 LEU A C 1
ATOM 621 O O . LEU A 1 77 ? 0.560 5.701 2.673 1.00 85.69 77 LEU A O 1
ATOM 625 N N . LYS A 1 78 ? 0.680 4.052 1.153 1.00 88.06 78 LYS A N 1
ATOM 626 C CA . LYS A 1 78 ? 2.084 4.263 0.791 1.00 88.06 78 LYS A CA 1
ATOM 627 C C . LYS A 1 78 ? 2.144 4.883 -0.595 1.00 88.06 78 LYS A C 1
ATOM 629 O O . LYS A 1 78 ? 1.490 4.359 -1.496 1.00 88.06 78 LYS A O 1
ATOM 634 N N . LEU A 1 79 ? 2.924 5.943 -0.754 1.00 88.12 79 LEU A N 1
ATOM 635 C CA . LEU A 1 79 ? 3.138 6.641 -2.018 1.00 88.12 79 LEU A CA 1
ATOM 636 C C . LEU A 1 79 ? 4.638 6.758 -2.308 1.00 88.12 79 LEU A C 1
ATOM 638 O O . LEU A 1 79 ? 5.446 6.847 -1.381 1.00 88.12 79 LEU A O 1
ATOM 642 N N . LYS A 1 80 ? 4.965 6.743 -3.597 1.00 84.62 80 LYS A N 1
ATOM 643 C CA . LYS A 1 80 ? 6.259 7.072 -4.195 1.00 84.62 80 LYS A CA 1
ATOM 644 C C . LYS A 1 80 ? 6.007 8.017 -5.355 1.00 84.62 80 LYS A C 1
ATOM 646 O O . LYS A 1 80 ? 4.948 7.832 -5.999 1.00 84.62 80 LYS A O 1
#